Protein AF-A0A1E4I2U5-F1 (afdb_monomer_lite)

Structure (mmCIF, N/CA/C/O backbone):
data_AF-A0A1E4I2U5-F1
#
_entry.id   AF-A0A1E4I2U5-F1
#
loop_
_atom_site.group_PDB
_atom_site.id
_atom_site.type_symbol
_atom_site.label_atom_id
_atom_site.label_alt_id
_atom_site.label_comp_id
_atom_site.label_asym_id
_atom_site.label_entity_id
_atom_site.label_seq_id
_atom_site.pdbx_PDB_ins_code
_atom_site.Cartn_x
_atom_site.Cartn_y
_atom_site.Cartn_z
_atom_site.occupancy
_atom_site.B_iso_or_equiv
_atom_site.auth_seq_id
_atom_site.auth_comp_id
_atom_site.auth_asym_id
_atom_site.auth_atom_id
_atom_site.pdbx_PDB_model_num
ATOM 1 N N . MET A 1 1 ? 7.300 -42.567 21.728 1.00 38.25 1 MET A N 1
ATOM 2 C CA . MET A 1 1 ? 7.489 -41.896 20.423 1.00 38.25 1 MET A CA 1
ATOM 3 C C . MET A 1 1 ? 7.188 -40.419 20.619 1.00 38.25 1 MET A C 1
ATOM 5 O O . MET A 1 1 ? 6.123 -40.138 21.159 1.00 38.25 1 MET A O 1
ATOM 9 N N . PRO A 1 2 ? 8.114 -39.501 20.304 1.00 35.69 2 PRO A N 1
ATOM 10 C CA . PRO A 1 2 ? 7.881 -38.068 20.468 1.00 35.69 2 PRO A CA 1
ATOM 11 C C . PRO A 1 2 ? 6.917 -37.541 19.385 1.00 35.69 2 PRO A C 1
ATOM 13 O O . PRO A 1 2 ? 6.860 -38.125 18.298 1.00 35.69 2 PRO A O 1
ATOM 16 N N . PRO A 1 3 ? 6.151 -36.470 19.663 1.00 41.53 3 PRO A N 1
ATOM 17 C CA . PRO A 1 3 ? 5.259 -35.858 18.683 1.00 41.53 3 PRO A CA 1
ATOM 18 C C . PRO A 1 3 ? 6.070 -35.211 17.549 1.00 41.53 3 PRO A C 1
ATOM 20 O O . PRO A 1 3 ? 7.130 -34.630 17.780 1.00 41.53 3 PRO A O 1
ATOM 23 N N . GLY A 1 4 ? 5.583 -35.372 16.314 1.00 36.06 4 GLY A N 1
ATOM 24 C CA . GLY A 1 4 ? 6.232 -34.896 15.090 1.00 36.06 4 GLY A CA 1
ATOM 25 C C . GLY A 1 4 ? 6.383 -33.369 15.026 1.00 36.06 4 GLY A C 1
ATOM 26 O O . GLY A 1 4 ? 5.707 -32.644 15.756 1.00 36.06 4 GLY A O 1
ATOM 27 N N . PRO A 1 5 ? 7.273 -32.861 14.157 1.00 47.00 5 PRO A N 1
ATOM 28 C CA . PRO A 1 5 ? 7.612 -31.447 14.118 1.00 47.00 5 PRO A CA 1
ATOM 29 C C . PRO A 1 5 ? 6.401 -30.612 13.692 1.00 47.00 5 PRO A C 1
ATOM 31 O O . PRO A 1 5 ? 5.866 -30.768 12.593 1.00 47.00 5 PRO A O 1
ATOM 34 N N . HIS A 1 6 ? 5.993 -29.701 14.573 1.00 38.53 6 HIS A N 1
ATOM 35 C CA . HIS A 1 6 ? 5.069 -28.620 14.263 1.00 38.53 6 HIS A CA 1
ATOM 36 C C . HIS A 1 6 ? 5.644 -27.807 13.095 1.00 38.53 6 HIS A C 1
ATOM 38 O O . HIS A 1 6 ? 6.662 -27.129 13.236 1.00 38.53 6 HIS A O 1
ATOM 44 N N . ARG A 1 7 ? 5.008 -27.892 11.921 1.00 40.41 7 ARG A N 1
ATOM 45 C CA . ARG A 1 7 ? 5.278 -26.982 10.806 1.00 40.41 7 ARG A CA 1
ATOM 46 C C . ARG A 1 7 ? 4.688 -25.623 11.161 1.00 40.41 7 ARG A C 1
ATOM 48 O O . ARG A 1 7 ? 3.507 -25.370 10.944 1.00 40.41 7 ARG A O 1
ATOM 55 N N . PHE A 1 8 ? 5.517 -24.769 11.743 1.00 36.53 8 PHE A N 1
ATOM 56 C CA . PHE A 1 8 ? 5.258 -23.341 11.779 1.00 36.53 8 PHE A CA 1
ATOM 57 C C . PHE A 1 8 ? 5.350 -22.833 10.339 1.00 36.53 8 PHE A C 1
ATOM 59 O O . PHE A 1 8 ? 6.408 -22.915 9.718 1.00 36.53 8 PHE A O 1
ATOM 66 N N . TRP A 1 9 ? 4.236 -22.355 9.788 1.00 32.50 9 TRP A N 1
ATOM 67 C CA . TRP A 1 9 ? 4.247 -21.591 8.546 1.00 32.50 9 TRP A CA 1
ATOM 68 C C . TRP A 1 9 ? 4.913 -20.249 8.856 1.00 32.50 9 TRP A C 1
ATOM 70 O O . TRP A 1 9 ? 4.266 -19.307 9.306 1.00 32.50 9 TRP A O 1
ATOM 80 N N . HIS A 1 10 ? 6.237 -20.198 8.717 1.00 33.03 10 HIS A N 1
ATOM 81 C CA . HIS A 1 10 ? 6.987 -18.952 8.727 1.00 33.03 10 HIS A CA 1
ATOM 82 C C . HIS A 1 10 ? 6.673 -18.270 7.394 1.00 33.03 10 HIS A C 1
ATOM 84 O O . HIS A 1 10 ? 7.315 -18.537 6.381 1.00 33.03 10 HIS A O 1
ATOM 90 N N . TRP A 1 11 ? 5.626 -17.444 7.365 1.00 32.81 11 TRP A N 1
ATOM 91 C CA . TRP A 1 11 ? 5.407 -16.499 6.274 1.00 32.81 11 TRP A CA 1
ATOM 92 C C . TRP A 1 11 ? 6.460 -15.397 6.398 1.00 32.81 11 TRP A C 1
ATOM 94 O O . TRP A 1 11 ? 6.158 -14.263 6.758 1.00 32.81 11 TRP A O 1
ATOM 104 N N . GLN A 1 12 ? 7.723 -15.749 6.168 1.00 34.78 12 GLN A N 1
ATOM 105 C CA . GLN A 1 12 ? 8.731 -14.759 5.855 1.00 34.78 12 GLN A CA 1
ATOM 106 C C . GLN A 1 12 ? 8.403 -14.306 4.440 1.00 34.78 12 GLN A C 1
ATOM 108 O O . GLN A 1 12 ? 8.686 -15.002 3.467 1.00 34.78 12 GLN A O 1
ATOM 113 N N . LEU A 1 13 ? 7.675 -13.194 4.366 1.00 42.66 13 LEU A N 1
ATOM 114 C CA . LEU A 1 13 ? 7.486 -12.418 3.156 1.00 42.66 13 LEU A CA 1
ATOM 115 C C . LEU A 1 13 ? 8.869 -12.270 2.511 1.00 42.66 13 LEU A C 1
ATOM 117 O O . LEU A 1 13 ? 9.765 -11.655 3.086 1.00 42.66 13 LEU A O 1
ATOM 121 N N . VAL A 1 14 ? 9.063 -12.921 1.369 1.00 39.78 14 VAL A N 1
ATOM 122 C CA . VAL A 1 14 ? 10.281 -12.794 0.577 1.00 39.78 14 VAL A CA 1
ATOM 123 C C . VAL A 1 14 ? 10.279 -11.370 0.023 1.00 39.78 14 VAL A C 1
ATOM 125 O O . VAL A 1 14 ? 9.591 -11.072 -0.949 1.00 39.78 14 VAL A O 1
ATOM 128 N N . LEU A 1 15 ? 10.996 -10.468 0.693 1.00 45.22 15 LEU A N 1
ATOM 129 C CA . LEU A 1 15 ? 11.348 -9.145 0.183 1.00 45.22 15 LEU A CA 1
ATOM 130 C C . LEU A 1 15 ? 12.545 -9.285 -0.778 1.00 45.22 15 LEU A C 1
ATOM 132 O O . LEU A 1 15 ? 13.594 -8.707 -0.529 1.00 45.22 15 LEU A O 1
ATOM 136 N N . ASP A 1 16 ? 12.422 -10.073 -1.852 1.00 43.69 16 ASP A N 1
ATOM 137 C CA . ASP A 1 16 ? 13.448 -10.103 -2.920 1.00 43.69 16 ASP A CA 1
ATOM 138 C C . ASP A 1 16 ? 13.192 -9.045 -4.010 1.00 43.69 16 ASP A C 1
ATOM 140 O O . ASP A 1 16 ? 13.988 -8.876 -4.933 1.00 43.69 16 ASP A O 1
ATOM 144 N N . GLY A 1 17 ? 12.125 -8.260 -3.856 1.00 43.84 17 GLY A N 1
ATOM 145 C CA . GLY A 1 17 ? 11.781 -7.155 -4.740 1.00 43.84 17 GLY A CA 1
ATOM 146 C C . GLY A 1 17 ? 12.435 -5.844 -4.335 1.00 43.84 17 GLY A C 1
ATOM 147 O O . GLY A 1 17 ? 11.793 -5.013 -3.701 1.00 43.84 17 GLY A O 1
ATOM 148 N N . GLY A 1 18 ? 13.713 -5.662 -4.675 1.00 49.62 18 GLY A N 1
ATOM 149 C CA . GLY A 1 18 ? 14.337 -4.345 -4.879 1.00 49.62 18 GLY A CA 1
ATOM 150 C C . GLY A 1 18 ? 14.093 -3.262 -3.818 1.00 49.62 18 GLY A C 1
ATOM 151 O O . GLY A 1 18 ? 13.991 -2.089 -4.175 1.00 49.62 18 GLY A O 1
ATOM 152 N N . VAL A 1 19 ? 13.990 -3.613 -2.533 1.00 49.38 19 VAL A N 1
ATOM 153 C CA . VAL A 1 19 ? 13.900 -2.625 -1.450 1.00 49.38 19 VAL A CA 1
ATOM 154 C C . VAL A 1 19 ? 15.240 -1.878 -1.399 1.00 49.38 19 VAL A C 1
ATOM 156 O O . VAL A 1 19 ? 16.262 -2.522 -1.142 1.00 49.38 19 VAL A O 1
ATOM 159 N N . PRO A 1 20 ? 15.291 -0.552 -1.657 1.00 57.66 20 PRO A N 1
ATOM 160 C CA . PRO A 1 20 ? 16.562 0.166 -1.662 1.00 57.66 20 PRO A CA 1
ATOM 161 C C . PRO A 1 20 ? 17.268 0.008 -0.310 1.00 57.66 20 PRO A C 1
ATOM 163 O O . PRO A 1 20 ? 16.621 -0.014 0.739 1.00 57.66 20 PRO A O 1
ATOM 166 N N . GLN A 1 21 ? 18.595 -0.133 -0.309 1.00 58.44 21 GLN A N 1
ATOM 167 C CA . GLN A 1 21 ? 19.365 -0.498 0.891 1.00 58.44 21 GLN A CA 1
ATOM 168 C C . GLN A 1 21 ? 19.155 0.495 2.054 1.00 58.44 21 GLN A C 1
ATOM 170 O O . GLN A 1 21 ? 19.242 0.133 3.233 1.00 58.44 21 GLN A O 1
ATOM 175 N N . GLU A 1 22 ? 18.819 1.746 1.736 1.00 54.56 22 GLU A N 1
ATOM 176 C CA . GLU A 1 22 ? 18.484 2.786 2.705 1.00 54.56 22 GLU A CA 1
ATOM 177 C C . GLU A 1 22 ? 17.227 2.449 3.524 1.00 54.56 22 GLU A C 1
ATOM 179 O O . GLU A 1 22 ? 17.119 2.897 4.663 1.00 54.56 22 GLU A O 1
ATOM 184 N N . PHE A 1 23 ? 16.297 1.653 2.987 1.00 52.34 23 PHE A N 1
ATOM 185 C CA . PHE A 1 23 ? 15.085 1.203 3.679 1.00 52.34 23 PHE A CA 1
ATOM 186 C C . PHE A 1 23 ? 15.363 0.063 4.656 1.00 52.34 23 PHE A C 1
ATOM 188 O O . PHE A 1 23 ? 14.889 0.109 5.791 1.00 52.34 23 PHE A O 1
ATOM 195 N N . LEU A 1 24 ? 16.184 -0.915 4.260 1.00 56.59 24 LEU A N 1
ATOM 196 C CA . LEU A 1 24 ? 16.591 -2.018 5.141 1.00 56.59 24 LEU A CA 1
ATOM 197 C C . LEU A 1 24 ? 17.346 -1.485 6.363 1.00 56.59 24 LEU A C 1
ATOM 199 O O . LEU A 1 24 ? 17.041 -1.850 7.496 1.00 56.59 24 LEU A O 1
ATOM 203 N N . THR A 1 25 ? 18.246 -0.527 6.131 1.00 56.12 25 THR A N 1
ATOM 204 C CA . THR A 1 25 ? 19.038 0.137 7.179 1.00 56.12 25 THR A CA 1
ATOM 205 C C . THR A 1 25 ? 18.164 0.958 8.144 1.00 56.12 25 THR A C 1
ATOM 207 O O . THR A 1 25 ? 18.532 1.163 9.296 1.00 56.12 25 THR A O 1
ATOM 210 N N . ARG A 1 26 ? 16.987 1.425 7.699 1.00 54.38 26 ARG A N 1
ATOM 211 C CA . ARG A 1 26 ? 16.040 2.230 8.497 1.00 54.38 26 ARG A CA 1
ATOM 212 C C . ARG A 1 26 ? 14.963 1.417 9.208 1.00 54.38 26 ARG A C 1
ATOM 214 O O . ARG A 1 26 ? 14.269 1.980 10.050 1.00 54.38 26 ARG A O 1
ATOM 221 N N . SER A 1 27 ? 14.811 0.128 8.900 1.00 50.31 27 SER A N 1
ATOM 222 C CA . SER A 1 27 ? 13.813 -0.743 9.541 1.00 50.31 27 SER A CA 1
ATOM 223 C C . SER A 1 27 ? 13.989 -0.838 11.068 1.00 50.31 27 SER A C 1
ATOM 225 O O . SER A 1 27 ? 13.016 -1.082 11.777 1.00 50.31 27 SER A O 1
ATOM 227 N N . GLU A 1 28 ? 15.193 -0.542 11.572 1.00 50.28 28 GLU A N 1
ATOM 228 C CA . GLU A 1 28 ? 15.557 -0.530 12.994 1.00 50.28 28 GLU A CA 1
ATOM 229 C C . GLU A 1 28 ? 15.428 0.860 13.667 1.00 50.28 28 GLU A C 1
ATOM 231 O O . GLU A 1 28 ? 15.603 0.980 14.881 1.00 50.28 28 GLU A O 1
ATOM 236 N N . AL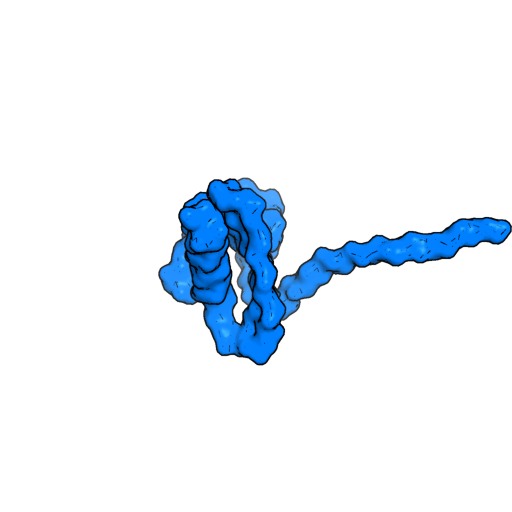A A 1 29 ? 15.105 1.922 12.912 1.00 46.50 29 ALA A N 1
ATOM 237 C CA . ALA A 1 29 ? 15.113 3.314 13.375 1.00 46.50 29 ALA A CA 1
ATOM 238 C C . ALA A 1 29 ? 13.694 3.925 13.514 1.00 46.50 29 ALA A C 1
ATOM 240 O O . ALA A 1 29 ? 12.762 3.555 12.792 1.00 46.50 29 ALA A O 1
ATOM 241 N N . PRO A 1 30 ? 13.482 4.882 14.442 1.00 45.25 30 PRO A N 1
ATOM 242 C CA . PRO A 1 30 ? 12.181 5.512 14.652 1.00 45.25 30 PRO A CA 1
ATOM 243 C C . PRO A 1 30 ? 11.792 6.398 13.457 1.00 45.25 30 PRO A C 1
ATOM 245 O O . PRO A 1 30 ? 12.348 7.471 13.288 1.00 45.25 30 PRO A O 1
ATOM 248 N N . SER A 1 31 ? 10.827 5.931 12.653 1.00 54.41 31 SER A N 1
ATOM 249 C CA . SER A 1 31 ? 9.994 6.692 11.694 1.00 54.41 31 SER A CA 1
ATOM 250 C C . SER A 1 31 ? 10.590 8.017 11.179 1.00 54.41 31 SER A C 1
ATOM 252 O O . SER A 1 31 ? 10.123 9.096 11.543 1.00 54.41 31 SER A O 1
ATOM 254 N N . GLU A 1 32 ? 11.606 7.927 10.326 1.00 51.19 32 GLU A N 1
ATOM 255 C CA . GLU A 1 32 ? 12.131 9.041 9.518 1.00 51.19 32 GLU A CA 1
ATOM 256 C C . GLU A 1 32 ? 11.268 9.230 8.237 1.00 51.19 32 GLU A C 1
ATOM 258 O O . GLU A 1 32 ? 10.524 8.315 7.870 1.00 51.19 32 GLU A O 1
ATOM 263 N N . PRO A 1 33 ? 11.273 10.418 7.593 1.00 55.91 33 PRO A N 1
ATOM 264 C CA . PRO A 1 33 ? 10.113 10.993 6.903 1.00 55.91 33 PRO A CA 1
ATOM 265 C C . PRO A 1 33 ? 9.722 10.295 5.596 1.00 55.91 33 PRO A C 1
ATOM 267 O O . PRO A 1 33 ? 10.504 9.571 4.983 1.00 55.91 33 PRO A O 1
ATOM 270 N N . ALA A 1 34 ? 8.483 10.568 5.172 1.00 61.78 34 ALA A N 1
ATOM 271 C CA . ALA A 1 34 ? 7.911 10.105 3.916 1.00 61.78 34 ALA A CA 1
ATOM 272 C C . ALA A 1 34 ? 8.867 10.327 2.728 1.00 61.78 34 ALA A C 1
ATOM 274 O O . ALA A 1 34 ? 9.413 11.416 2.550 1.00 61.78 34 ALA A O 1
ATOM 275 N N . LEU A 1 35 ? 9.043 9.294 1.910 1.00 67.69 35 LEU A N 1
ATOM 276 C CA . LEU A 1 35 ? 9.787 9.320 0.656 1.00 67.69 35 LEU A CA 1
ATOM 277 C C . LEU A 1 35 ? 8.798 9.271 -0.508 1.00 67.69 35 LEU A C 1
ATOM 279 O O . LEU A 1 35 ? 7.719 8.692 -0.392 1.00 67.69 35 LEU A O 1
ATOM 283 N N . THR A 1 36 ? 9.167 9.866 -1.639 1.00 74.94 36 THR A N 1
ATOM 284 C CA . THR A 1 36 ? 8.367 9.783 -2.865 1.00 74.94 36 THR A CA 1
ATOM 285 C C . THR A 1 36 ? 8.725 8.502 -3.617 1.00 74.94 36 THR A C 1
ATOM 287 O O . THR A 1 36 ? 9.814 8.408 -4.177 1.00 74.94 36 THR A O 1
ATOM 290 N N . TYR A 1 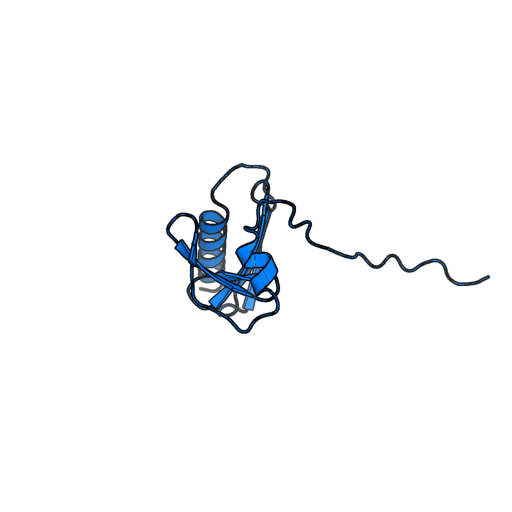37 ? 7.811 7.533 -3.645 1.00 74.19 37 TYR A N 1
ATOM 291 C CA . TYR A 1 37 ? 7.915 6.281 -4.399 1.00 74.19 37 TYR A CA 1
ATOM 292 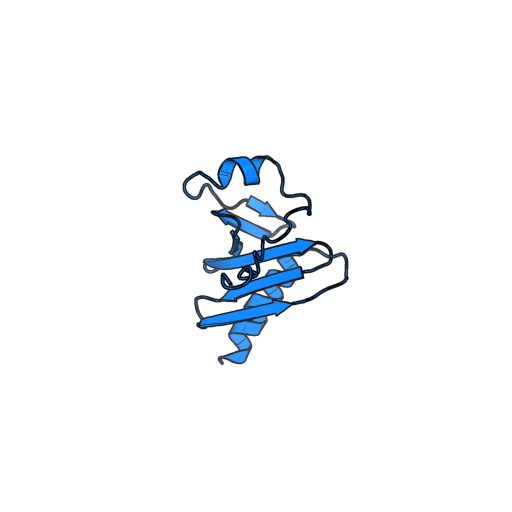C C . TYR A 1 37 ? 6.860 6.268 -5.512 1.00 74.19 37 TYR A C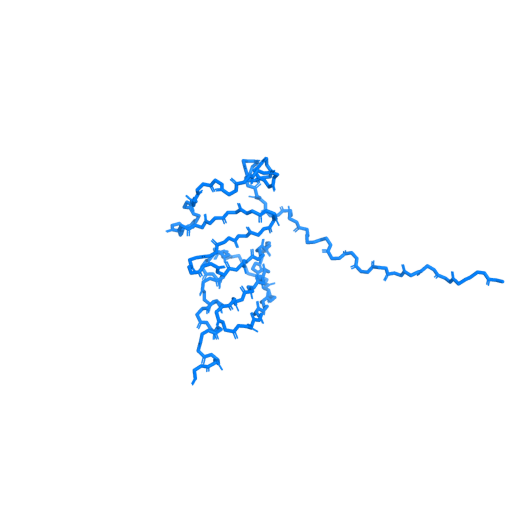 1
ATOM 294 O O . TYR A 1 37 ? 5.682 6.483 -5.237 1.00 74.19 37 TYR A O 1
ATOM 302 N N . ASP A 1 38 ? 7.287 6.125 -6.771 1.00 79.25 38 ASP A N 1
ATOM 303 C CA . ASP A 1 38 ? 6.457 6.310 -7.978 1.00 79.25 38 ASP A CA 1
ATOM 304 C C . ASP A 1 38 ? 5.540 7.551 -7.925 1.00 79.25 38 ASP A C 1
ATOM 306 O O . ASP A 1 38 ? 4.372 7.522 -8.312 1.00 79.25 38 ASP A O 1
ATOM 310 N N . GLY A 1 39 ? 6.062 8.669 -7.406 1.00 83.25 39 GLY A N 1
ATOM 311 C CA . GLY A 1 39 ? 5.314 9.926 -7.274 1.00 83.25 39 GLY A CA 1
ATOM 312 C C . GLY A 1 39 ? 4.383 10.012 -6.055 1.00 83.25 39 GLY A C 1
ATOM 313 O O . GLY A 1 39 ? 3.728 11.036 -5.873 1.00 83.25 39 GLY A O 1
ATOM 314 N N . VAL A 1 40 ? 4.341 8.988 -5.198 1.00 83.69 40 VAL A N 1
ATOM 315 C CA . VAL A 1 40 ? 3.509 8.931 -3.987 1.00 83.69 40 VAL A CA 1
ATOM 316 C C . VAL A 1 40 ? 4.370 9.088 -2.737 1.00 83.69 40 VAL A C 1
ATOM 318 O O . VAL A 1 40 ? 5.341 8.360 -2.552 1.00 83.69 40 VAL A O 1
ATOM 321 N N . ALA A 1 41 ? 3.994 10.004 -1.845 1.00 85.81 41 ALA A N 1
ATOM 322 C CA . ALA A 1 41 ? 4.627 10.124 -0.534 1.00 85.81 41 ALA A CA 1
ATOM 323 C C . ALA A 1 41 ? 4.199 8.962 0.382 1.00 85.81 41 ALA A C 1
ATOM 325 O O . ALA A 1 41 ? 3.023 8.848 0.733 1.00 85.81 41 ALA A O 1
ATOM 326 N N . VAL A 1 42 ? 5.154 8.123 0.780 1.00 85.75 42 VAL A N 1
ATOM 327 C CA . VAL A 1 42 ? 4.952 6.960 1.658 1.00 85.75 42 VAL A CA 1
ATOM 328 C C . VAL A 1 42 ? 6.025 6.901 2.740 1.00 85.75 42 VAL A C 1
ATOM 330 O O . VAL A 1 42 ? 7.173 7.275 2.514 1.00 85.75 42 VAL A O 1
ATOM 333 N N . GLY A 1 43 ? 5.663 6.432 3.932 1.00 84.88 43 GLY A N 1
ATOM 334 C CA . GLY A 1 43 ? 6.631 6.101 4.984 1.00 84.88 43 GLY A CA 1
ATOM 335 C C . GLY A 1 43 ? 7.067 4.636 4.913 1.00 84.88 43 GLY A C 1
ATOM 336 O O . GLY A 1 43 ? 6.434 3.834 4.229 1.00 84.88 43 GLY A O 1
ATOM 337 N N . TYR A 1 44 ? 8.102 4.266 5.667 1.00 80.50 44 TYR A N 1
ATOM 338 C CA . TYR A 1 44 ? 8.484 2.864 5.860 1.00 80.50 44 TYR A CA 1
ATOM 339 C C . TYR A 1 44 ? 8.968 2.614 7.286 1.00 80.50 44 TYR A C 1
ATOM 341 O O . TYR A 1 44 ? 9.739 3.408 7.827 1.00 80.50 44 TYR A O 1
ATOM 349 N N . ARG A 1 45 ? 8.492 1.538 7.919 1.00 76.00 45 ARG A N 1
ATOM 350 C CA . ARG A 1 45 ? 8.891 1.142 9.278 1.00 76.00 45 ARG A CA 1
ATOM 351 C C . ARG A 1 45 ? 8.577 -0.328 9.533 1.00 76.00 45 ARG A C 1
ATOM 353 O O . ARG A 1 45 ? 7.461 -0.746 9.243 1.00 76.00 45 ARG A O 1
ATOM 360 N N . ASN A 1 46 ? 9.493 -1.054 10.180 1.00 75.81 46 ASN A N 1
ATOM 361 C CA . ASN A 1 46 ? 9.301 -2.453 10.592 1.00 75.81 46 ASN A CA 1
ATOM 362 C C . ASN A 1 46 ? 8.752 -3.336 9.454 1.00 75.81 46 ASN A C 1
ATOM 364 O O . ASN A 1 46 ? 7.786 -4.067 9.656 1.00 75.81 46 ASN A O 1
ATOM 368 N N . ASP A 1 47 ? 9.306 -3.187 8.252 1.00 78.94 47 ASP A N 1
ATOM 369 C CA . ASP A 1 47 ? 8.889 -3.912 7.044 1.00 78.94 47 ASP A CA 1
ATOM 370 C C . ASP A 1 47 ? 7.485 -3.600 6.509 1.00 78.94 47 ASP A C 1
ATOM 372 O O . ASP A 1 47 ? 6.938 -4.326 5.680 1.00 78.94 47 ASP A O 1
ATOM 376 N N . TRP A 1 48 ? 6.920 -2.467 6.927 1.00 84.62 48 TRP A N 1
ATOM 377 C CA . TRP A 1 48 ? 5.668 -1.937 6.402 1.00 84.62 48 TRP A CA 1
ATOM 378 C C . TRP A 1 48 ? 5.871 -0.616 5.692 1.00 84.62 48 TRP A C 1
ATOM 380 O O . TRP A 1 48 ? 6.466 0.318 6.236 1.00 84.62 48 TRP A O 1
ATOM 390 N N . TRP A 1 49 ? 5.236 -0.494 4.535 1.00 87.56 49 TRP A N 1
ATOM 391 C CA . TRP A 1 49 ? 4.959 0.796 3.931 1.00 87.56 49 TRP A CA 1
ATOM 392 C C . TRP A 1 49 ? 3.805 1.469 4.666 1.00 87.56 49 TRP A C 1
ATOM 394 O O . TRP A 1 49 ? 2.794 0.837 4.970 1.00 87.56 49 TRP A O 1
ATOM 404 N N . GLN A 1 50 ? 3.943 2.760 4.941 1.00 89.19 50 GLN A N 1
ATOM 405 C CA . GLN A 1 50 ? 2.879 3.591 5.492 1.00 89.19 50 GLN A CA 1
ATOM 406 C C . GLN A 1 50 ? 2.272 4.410 4.358 1.00 89.19 50 GLN A C 1
ATOM 408 O O . GLN A 1 50 ? 2.919 5.309 3.816 1.00 89.19 50 GLN A O 1
ATOM 413 N N . LEU A 1 51 ? 1.034 4.079 4.002 1.00 89.69 51 LEU A N 1
ATOM 414 C CA . LEU A 1 51 ? 0.246 4.790 3.005 1.00 89.69 51 LEU A CA 1
ATOM 415 C C . LEU A 1 51 ? -0.291 6.116 3.580 1.00 89.69 51 LEU A C 1
ATOM 417 O O . LEU A 1 51 ? -0.401 6.272 4.805 1.00 89.69 51 LEU A O 1
ATOM 421 N N . PRO A 1 52 ? -0.682 7.077 2.721 1.00 87.56 52 PRO A N 1
ATOM 422 C CA . PRO A 1 52 ? -1.436 8.253 3.145 1.00 87.56 52 PRO A CA 1
ATOM 423 C C . PRO A 1 52 ? -2.647 7.869 4.004 1.00 87.56 52 PRO A C 1
ATOM 425 O O . PRO A 1 52 ? -3.308 6.872 3.740 1.00 87.56 52 PRO A O 1
ATOM 428 N N . GLY A 1 53 ? -2.934 8.632 5.060 1.00 85.88 53 GLY A N 1
ATOM 429 C CA . GLY A 1 53 ? -3.993 8.284 6.023 1.00 85.88 53 GLY A CA 1
ATOM 430 C C . GLY A 1 53 ? -3.581 7.241 7.070 1.00 85.88 53 GLY A C 1
ATOM 431 O O . GLY A 1 53 ? -4.326 6.995 8.014 1.00 85.88 53 GLY A O 1
ATOM 432 N N . GLY A 1 54 ? -2.366 6.694 6.967 1.00 86.81 54 GLY A N 1
ATOM 433 C CA . GLY A 1 54 ? -1.779 5.811 7.966 1.00 86.81 54 GLY A CA 1
ATOM 434 C C . GLY A 1 54 ? -2.075 4.330 7.749 1.00 86.81 54 GLY A C 1
ATOM 435 O O . GLY A 1 54 ? -1.738 3.531 8.614 1.00 86.81 54 GLY A O 1
ATOM 436 N N . ASP A 1 55 ? -2.665 3.903 6.646 1.00 91.06 55 ASP A N 1
ATOM 437 C CA . ASP A 1 55 ? -2.799 2.464 6.402 1.00 91.06 55 ASP A CA 1
ATOM 438 C C . ASP A 1 55 ? -1.437 1.812 6.150 1.00 91.06 55 ASP A C 1
ATOM 440 O O . ASP A 1 55 ? -0.468 2.478 5.776 1.00 91.06 55 ASP A O 1
ATOM 444 N N . LEU A 1 56 ? -1.341 0.512 6.421 1.00 91.88 56 LEU A N 1
ATOM 445 C CA . LEU A 1 56 ? -0.090 -0.231 6.280 1.00 91.88 56 LEU A CA 1
ATOM 446 C C . LEU A 1 56 ? -0.160 -1.116 5.044 1.00 91.88 56 LEU A C 1
ATOM 448 O O . LEU A 1 56 ? -1.168 -1.785 4.831 1.00 91.88 56 LEU A O 1
ATOM 452 N N . ALA A 1 57 ? 0.910 -1.155 4.258 1.00 92.19 57 ALA A N 1
ATOM 453 C CA . ALA A 1 57 ? 1.009 -2.018 3.094 1.00 92.19 57 ALA A CA 1
ATOM 454 C C . ALA A 1 57 ? 2.270 -2.884 3.135 1.00 92.19 57 ALA A C 1
ATOM 456 O O . ALA A 1 57 ? 3.369 -2.403 3.415 1.00 92.19 57 ALA A O 1
ATOM 457 N N . ALA A 1 58 ? 2.094 -4.160 2.811 1.00 90.69 58 ALA A N 1
ATOM 458 C CA . ALA A 1 58 ? 3.161 -5.053 2.391 1.00 90.69 58 ALA A CA 1
ATOM 459 C C . ALA A 1 58 ? 3.063 -5.193 0.868 1.00 90.69 58 ALA A C 1
ATOM 461 O O . ALA A 1 58 ? 1.984 -5.475 0.342 1.00 90.69 58 ALA A O 1
ATOM 462 N N . MET A 1 59 ? 4.169 -4.952 0.169 1.00 88.62 59 MET A N 1
ATOM 463 C CA . MET A 1 59 ? 4.243 -4.968 -1.291 1.00 88.62 59 MET A CA 1
ATOM 464 C C . MET A 1 59 ? 5.401 -5.870 -1.710 1.00 88.62 59 MET A C 1
ATOM 466 O O . MET A 1 59 ? 6.524 -5.655 -1.263 1.00 88.62 59 MET A O 1
ATOM 470 N N . GLY A 1 60 ? 5.115 -6.871 -2.535 1.00 84.75 60 GLY A N 1
ATOM 471 C CA . GLY A 1 60 ? 6.091 -7.768 -3.147 1.00 84.75 60 GLY A CA 1
ATOM 472 C C . GLY A 1 60 ? 6.008 -7.722 -4.671 1.00 84.75 60 GLY A C 1
ATOM 473 O O . GLY A 1 60 ? 5.105 -7.100 -5.237 1.00 84.75 60 GLY A O 1
ATOM 474 N N . ASP A 1 61 ? 6.956 -8.375 -5.336 1.00 82.00 61 ASP A N 1
ATOM 475 C CA . ASP A 1 61 ? 7.047 -8.390 -6.800 1.00 82.00 61 ASP A CA 1
ATOM 476 C C . ASP A 1 61 ? 5.799 -8.952 -7.482 1.00 82.00 61 ASP A C 1
ATOM 478 O O . ASP A 1 61 ? 4.975 -9.621 -6.859 1.00 82.00 61 ASP A O 1
ATOM 482 N N . HIS A 1 62 ? 5.647 -8.657 -8.775 1.00 85.75 62 HIS A N 1
ATOM 483 C CA . HIS A 1 62 ? 4.526 -9.119 -9.603 1.00 85.75 62 HIS A CA 1
ATOM 484 C C . HIS A 1 62 ? 3.148 -8.781 -9.010 1.00 85.75 62 HIS A C 1
ATOM 486 O O . HIS A 1 62 ? 2.162 -9.505 -9.169 1.00 85.75 62 HIS A O 1
ATOM 492 N N . GLY A 1 63 ? 3.076 -7.670 -8.271 1.00 87.69 63 GLY A N 1
ATOM 493 C CA . GLY A 1 63 ? 1.827 -7.156 -7.744 1.00 87.69 63 GLY A CA 1
ATOM 494 C C . GLY A 1 63 ? 1.240 -7.945 -6.568 1.00 87.69 63 GLY A C 1
ATOM 495 O O . GLY A 1 63 ? 0.019 -7.888 -6.365 1.00 87.69 63 GLY A O 1
ATOM 496 N N . GLN A 1 64 ? 2.064 -8.648 -5.781 1.00 91.06 64 GLN A N 1
ATOM 497 C CA . GLN A 1 64 ? 1.632 -9.203 -4.491 1.00 91.06 64 GLN A CA 1
ATOM 498 C C . GLN A 1 64 ? 1.456 -8.079 -3.466 1.00 91.06 64 GLN A C 1
ATOM 500 O O . GLN A 1 64 ? 2.421 -7.400 -3.114 1.00 91.06 64 GLN A O 1
ATOM 505 N N . ILE A 1 65 ? 0.233 -7.848 -2.981 1.00 92.50 65 ILE A N 1
ATOM 506 C CA . ILE A 1 65 ? -0.042 -6.714 -2.087 1.00 92.50 65 ILE A CA 1
ATOM 507 C C . ILE A 1 65 ? -1.011 -7.108 -0.980 1.00 92.50 65 ILE A C 1
ATOM 509 O O . ILE A 1 65 ? -2.070 -7.678 -1.229 1.00 92.50 65 ILE A O 1
ATOM 513 N N . MET A 1 66 ? -0.688 -6.715 0.249 1.00 94.25 66 MET A N 1
ATOM 514 C CA . MET A 1 66 ? -1.608 -6.734 1.382 1.00 94.25 66 MET A CA 1
ATOM 515 C C . MET A 1 66 ? -1.694 -5.334 1.981 1.00 94.25 66 MET A C 1
ATOM 517 O O . MET A 1 66 ? -0.669 -4.750 2.322 1.00 94.25 66 MET A O 1
ATOM 521 N N . VAL A 1 67 ? -2.911 -4.818 2.151 1.00 93.19 67 VAL A N 1
ATOM 522 C CA . VAL A 1 67 ? -3.173 -3.533 2.808 1.00 93.19 67 VAL A CA 1
ATOM 523 C C . VAL A 1 67 ? -4.006 -3.756 4.065 1.00 93.19 67 VAL A C 1
ATOM 525 O O . VAL A 1 67 ? -5.096 -4.323 4.005 1.00 93.19 67 VAL A O 1
ATOM 528 N N . VAL A 1 68 ? -3.501 -3.282 5.201 1.00 92.62 68 VAL A N 1
ATOM 529 C CA . VAL A 1 68 ? -4.210 -3.224 6.482 1.00 92.62 68 VAL A CA 1
ATOM 530 C C . VAL A 1 68 ? -4.802 -1.826 6.632 1.00 92.62 68 VAL A C 1
ATOM 532 O O . VAL A 1 68 ? -4.080 -0.864 6.909 1.00 92.62 68 VAL A O 1
ATOM 535 N N . CYS A 1 69 ? -6.117 -1.723 6.444 1.00 88.12 69 CYS A N 1
ATOM 536 C CA . CYS A 1 69 ? -6.861 -0.470 6.499 1.00 88.12 69 CYS A CA 1
ATOM 537 C C . CYS A 1 69 ? -7.371 -0.231 7.923 1.00 88.12 69 CYS A C 1
ATOM 539 O O . CYS A 1 69 ? -8.353 -0.832 8.368 1.00 88.12 69 CYS A O 1
ATOM 541 N N . ARG A 1 70 ? -6.683 0.635 8.669 1.00 85.00 70 ARG A N 1
ATOM 542 C CA . ARG A 1 70 ? -6.926 0.846 10.104 1.00 85.00 70 ARG A CA 1
ATOM 543 C C . ARG A 1 70 ? -8.207 1.631 10.364 1.00 85.00 70 ARG A C 1
ATOM 545 O O . ARG A 1 70 ? -8.860 1.391 11.374 1.00 85.00 70 ARG A O 1
ATOM 552 N N . SER A 1 71 ? -8.566 2.537 9.457 1.00 80.19 71 SER A N 1
ATOM 553 C CA . SER A 1 71 ? -9.786 3.350 9.545 1.00 80.19 71 SER A CA 1
ATOM 554 C C . SER A 1 71 ? -11.066 2.524 9.401 1.00 80.19 71 SER A C 1
ATOM 556 O O . SER A 1 71 ? -12.060 2.828 10.054 1.00 80.19 71 SER A O 1
ATOM 558 N N . THR A 1 72 ? -11.037 1.474 8.578 1.00 81.94 72 THR A N 1
ATOM 559 C CA . THR A 1 72 ? -12.198 0.617 8.287 1.00 81.94 72 THR A CA 1
ATOM 560 C C . THR A 1 72 ? -12.163 -0.720 9.023 1.00 81.94 72 THR A C 1
ATOM 562 O O . THR A 1 72 ? -13.149 -1.451 9.013 1.00 81.94 72 THR A O 1
ATOM 565 N N . GLY A 1 73 ? -11.041 -1.065 9.664 1.00 81.06 73 GLY A N 1
ATOM 566 C CA . GLY A 1 73 ? -10.861 -2.358 10.327 1.00 81.06 73 GLY A CA 1
ATOM 567 C C . GLY A 1 73 ? -10.803 -3.533 9.347 1.00 81.06 73 GLY A C 1
ATOM 568 O O . GLY A 1 73 ? -11.156 -4.653 9.711 1.00 81.06 73 GLY A O 1
ATOM 569 N N . THR A 1 74 ? -10.380 -3.289 8.105 1.00 84.75 74 THR A N 1
ATOM 570 C CA . THR A 1 74 ? -10.351 -4.297 7.037 1.00 84.75 74 THR A CA 1
ATOM 571 C C . THR A 1 74 ? -8.926 -4.626 6.603 1.00 84.75 74 THR A C 1
ATOM 573 O O . THR A 1 74 ? -7.995 -3.835 6.763 1.00 84.75 74 THR A O 1
ATOM 576 N N . VAL A 1 75 ? -8.756 -5.815 6.029 1.00 89.19 75 VAL A N 1
ATOM 577 C CA . VAL A 1 75 ? -7.524 -6.222 5.350 1.00 89.19 75 VAL A CA 1
ATOM 578 C C . VAL A 1 75 ? -7.888 -6.607 3.927 1.00 89.19 75 VAL A C 1
ATOM 580 O O . VAL A 1 75 ? -8.771 -7.437 3.715 1.00 89.19 75 VAL A O 1
ATOM 583 N N . VAL A 1 76 ? -7.206 -6.008 2.955 1.00 90.38 76 VAL A N 1
ATOM 584 C CA . VAL A 1 76 ? -7.397 -6.300 1.534 1.00 90.38 76 VAL A CA 1
ATOM 585 C C . VAL A 1 76 ? -6.135 -6.960 1.005 1.00 90.38 76 VAL A C 1
ATOM 587 O O . VAL A 1 76 ? -5.040 -6.416 1.142 1.00 90.38 76 VAL A O 1
ATOM 590 N N . VAL A 1 77 ? -6.290 -8.133 0.398 1.00 92.44 77 VAL A N 1
ATOM 591 C CA . VAL A 1 77 ? -5.189 -8.907 -0.182 1.00 92.44 77 VAL A CA 1
ATOM 592 C C . VAL A 1 77 ? -5.400 -9.021 -1.685 1.00 92.44 77 VAL A C 1
ATOM 594 O O . VAL A 1 77 ? -6.488 -9.369 -2.144 1.00 92.44 77 VAL A O 1
ATOM 597 N N . ARG A 1 78 ? -4.343 -8.745 -2.445 1.00 90.88 78 ARG A N 1
ATOM 598 C CA . ARG A 1 78 ? -4.250 -8.960 -3.885 1.00 90.88 78 ARG A CA 1
ATOM 599 C C . ARG A 1 78 ? -3.129 -9.950 -4.159 1.00 90.88 78 ARG A C 1
ATOM 601 O O . ARG A 1 78 ? -1.990 -9.712 -3.767 1.00 90.88 78 ARG A O 1
ATOM 608 N N . MET A 1 79 ? -3.472 -10.998 -4.900 1.00 92.12 79 MET A N 1
ATOM 609 C CA . MET A 1 79 ? -2.504 -11.904 -5.504 1.00 92.12 79 MET A CA 1
ATOM 610 C C . MET A 1 79 ? -2.393 -11.555 -6.990 1.00 92.12 79 MET A C 1
ATOM 612 O O . MET A 1 79 ? -3.390 -11.649 -7.708 1.00 92.12 79 MET A O 1
ATOM 616 N N . GLY A 1 80 ? -1.227 -11.068 -7.411 1.00 88.50 80 GLY A N 1
ATOM 617 C CA . GLY A 1 80 ? -0.956 -10.616 -8.781 1.00 88.50 80 GLY A CA 1
ATOM 618 C C . GLY A 1 80 ? -0.019 -11.546 -9.551 1.00 88.50 80 GLY A C 1
ATOM 619 O O . GLY A 1 80 ? 0.531 -12.482 -8.976 1.00 88.50 80 GLY A O 1
ATOM 620 N N . ASP A 1 81 ? 0.141 -11.268 -10.843 1.00 88.69 81 ASP A N 1
ATOM 621 C CA . ASP A 1 81 ? 1.207 -11.817 -11.704 1.00 88.69 81 ASP A CA 1
ATOM 622 C C . ASP A 1 81 ? 1.583 -10.788 -12.792 1.00 88.69 81 ASP A C 1
ATOM 624 O O . ASP A 1 81 ? 1.852 -11.100 -13.948 1.00 88.69 81 ASP A O 1
ATOM 628 N N . ASP A 1 82 ? 1.454 -9.508 -12.447 1.00 82.94 82 ASP A N 1
ATOM 629 C CA . ASP A 1 82 ? 1.580 -8.378 -13.356 1.00 82.94 82 ASP A CA 1
ATOM 630 C C . ASP A 1 82 ? 2.630 -7.398 -12.850 1.00 82.94 82 ASP A C 1
ATOM 632 O O . ASP A 1 82 ? 2.684 -7.068 -11.663 1.00 82.94 82 ASP A O 1
ATOM 636 N N . ASP A 1 83 ? 3.427 -6.894 -13.786 1.00 69.56 83 ASP A N 1
ATOM 637 C CA . ASP A 1 83 ? 4.425 -5.875 -13.507 1.00 69.56 83 ASP A CA 1
ATOM 638 C C . ASP A 1 83 ? 3.762 -4.494 -13.578 1.00 69.56 83 ASP A C 1
ATOM 640 O O . ASP A 1 83 ? 3.293 -4.041 -14.627 1.00 69.56 83 ASP A O 1
ATOM 644 N N . GLY A 1 84 ? 3.693 -3.815 -12.436 1.00 72.81 84 GLY A N 1
ATOM 645 C CA . GLY A 1 84 ? 3.113 -2.485 -12.317 1.00 72.81 84 GLY A CA 1
ATOM 646 C C . GLY A 1 84 ? 3.560 -1.780 -11.037 1.00 72.81 84 GLY A C 1
ATOM 647 O O . GLY A 1 84 ? 4.128 -2.414 -10.149 1.00 72.81 84 GLY A O 1
ATOM 648 N N . PRO A 1 85 ? 3.313 -0.463 -10.915 1.00 85.12 85 PRO A N 1
ATOM 649 C CA . PRO A 1 85 ? 3.703 0.293 -9.732 1.00 85.12 85 PRO A CA 1
ATOM 650 C C . PRO A 1 85 ? 2.887 -0.176 -8.522 1.00 85.12 85 PRO A C 1
ATOM 652 O O . PRO A 1 85 ? 1.708 0.168 -8.366 1.00 85.12 85 PRO A O 1
ATOM 655 N N . ASN A 1 86 ? 3.519 -0.969 -7.655 1.00 89.00 86 ASN A N 1
ATOM 656 C CA . ASN A 1 86 ? 2.885 -1.594 -6.494 1.00 89.00 86 ASN A CA 1
ATOM 657 C C . ASN A 1 86 ? 2.203 -0.575 -5.573 1.00 89.00 86 ASN A C 1
ATOM 659 O O . ASN A 1 86 ? 1.121 -0.837 -5.049 1.00 89.00 86 ASN A O 1
ATOM 663 N N . VAL A 1 87 ? 2.771 0.624 -5.434 1.00 89.25 87 VAL A N 1
ATOM 664 C CA . VAL A 1 87 ? 2.178 1.687 -4.610 1.00 89.25 87 VAL A CA 1
ATOM 665 C C . VAL A 1 87 ? 0.856 2.202 -5.170 1.00 89.25 87 VAL A C 1
ATOM 667 O O . VAL A 1 87 ? -0.078 2.450 -4.411 1.00 89.25 87 VAL A O 1
ATOM 670 N N . ALA A 1 88 ? 0.713 2.291 -6.495 1.00 91.25 88 ALA A N 1
ATOM 671 C CA . ALA A 1 88 ? -0.550 2.685 -7.110 1.00 91.25 88 ALA A CA 1
ATOM 672 C C . ALA A 1 88 ? -1.631 1.617 -6.891 1.00 91.25 88 ALA A C 1
ATOM 674 O O . ALA A 1 88 ? -2.796 1.943 -6.654 1.00 91.25 88 ALA A O 1
ATOM 675 N N . LEU A 1 89 ? -1.251 0.339 -6.943 1.00 92.62 89 LEU A N 1
ATOM 676 C CA . LEU A 1 89 ? -2.148 -0.764 -6.617 1.00 92.62 89 LEU A CA 1
ATOM 677 C C . LEU A 1 89 ? -2.538 -0.744 -5.130 1.00 92.62 89 LEU A C 1
ATOM 679 O O . LEU A 1 89 ? -3.724 -0.841 -4.829 1.00 92.62 89 LEU A O 1
ATOM 683 N N . ALA A 1 90 ? -1.595 -0.525 -4.211 1.00 93.12 90 ALA A N 1
ATOM 684 C CA . ALA A 1 90 ? -1.876 -0.413 -2.779 1.00 93.12 90 ALA A CA 1
ATOM 685 C C . ALA A 1 90 ? -2.870 0.725 -2.466 1.00 93.12 90 ALA A C 1
ATOM 687 O O . ALA A 1 90 ? -3.837 0.510 -1.735 1.00 93.12 90 ALA A O 1
ATOM 688 N N . LEU A 1 91 ? -2.717 1.898 -3.094 1.00 93.50 91 LEU A N 1
ATOM 689 C CA . LEU A 1 91 ? -3.678 3.005 -2.970 1.00 93.50 91 LEU A CA 1
ATOM 690 C C . LEU A 1 91 ? -5.074 2.647 -3.502 1.00 93.50 91 LEU A C 1
ATOM 692 O O . LEU A 1 91 ? -6.085 3.053 -2.929 1.00 93.50 91 LEU A O 1
ATOM 696 N N . ARG A 1 92 ? -5.167 1.869 -4.587 1.00 93.94 92 ARG A N 1
ATOM 697 C CA . ARG A 1 92 ? -6.463 1.391 -5.098 1.00 93.94 92 ARG A CA 1
ATOM 698 C C . ARG A 1 92 ? -7.131 0.424 -4.124 1.00 93.94 92 ARG A C 1
ATOM 700 O O . ARG A 1 92 ? -8.342 0.508 -3.936 1.00 93.94 92 ARG A O 1
ATOM 707 N N . LEU A 1 93 ? -6.363 -0.466 -3.496 1.00 93.25 93 LEU A N 1
ATOM 708 C CA . LEU A 1 93 ? -6.883 -1.389 -2.482 1.00 93.25 93 LEU A CA 1
ATOM 709 C C . LEU A 1 93 ? -7.343 -0.642 -1.221 1.00 93.25 93 LEU A C 1
ATOM 711 O O . LEU A 1 93 ? -8.407 -0.954 -0.692 1.00 93.25 93 LEU A O 1
ATOM 715 N N . GLN A 1 94 ? -6.613 0.394 -0.801 1.00 93.56 94 GLN A N 1
ATOM 716 C CA . GLN A 1 94 ? -7.043 1.304 0.263 1.00 93.56 94 GLN A CA 1
ATOM 717 C C . GLN A 1 94 ? -8.388 1.978 -0.069 1.00 93.56 94 GLN A C 1
ATOM 719 O O . GLN A 1 94 ? -9.307 1.993 0.747 1.00 93.56 94 GLN A O 1
ATOM 724 N N . GLN A 1 95 ? -8.544 2.503 -1.287 1.00 93.06 95 GLN A N 1
ATOM 725 C CA . GLN A 1 95 ? -9.808 3.110 -1.725 1.00 93.06 95 GLN 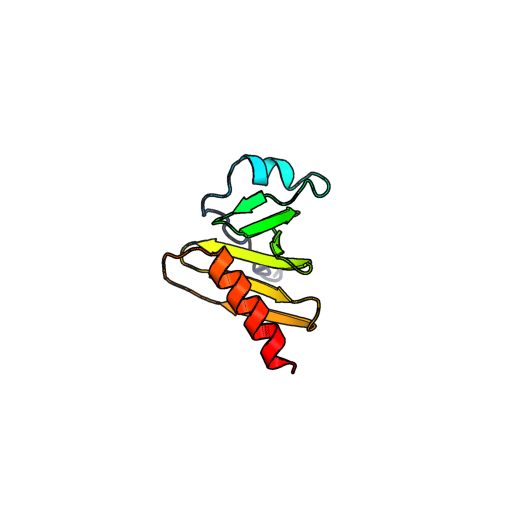A CA 1
ATOM 726 C C . GLN A 1 95 ? -10.955 2.096 -1.794 1.00 93.06 95 GLN A C 1
ATOM 728 O O . GLN A 1 95 ? -12.097 2.436 -1.490 1.00 93.06 95 GLN A O 1
ATOM 733 N N . LEU A 1 96 ? -10.667 0.857 -2.201 1.00 92.00 96 LEU A N 1
ATOM 734 C CA . LEU A 1 96 ? -11.649 -0.223 -2.205 1.00 92.00 96 LEU A CA 1
ATOM 735 C C . LEU A 1 96 ? -12.142 -0.520 -0.786 1.00 92.00 96 LEU A C 1
ATOM 737 O O . LEU A 1 96 ? -13.347 -0.627 -0.588 1.00 92.00 96 LEU A O 1
ATOM 741 N N . ALA A 1 97 ? -11.235 -0.594 0.1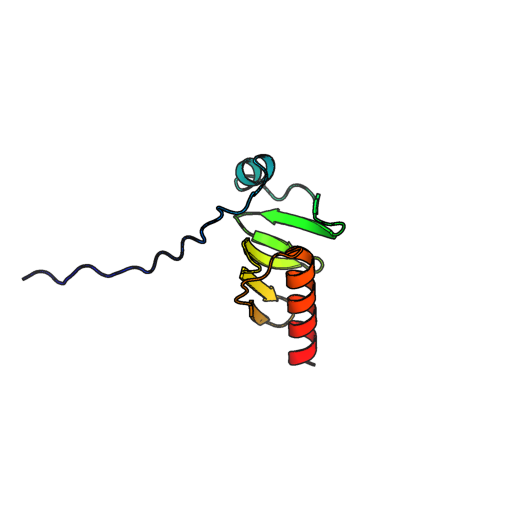90 1.00 89.44 97 ALA A N 1
ATOM 742 C CA . ALA A 1 97 ? -11.586 -0.828 1.587 1.00 89.44 97 ALA A CA 1
ATOM 743 C C . ALA A 1 97 ? -12.562 0.221 2.134 1.00 89.44 97 ALA A C 1
ATOM 745 O O . ALA A 1 97 ? -13.502 -0.136 2.838 1.00 89.44 97 ALA A O 1
ATOM 746 N N . GLN A 1 98 ? -12.376 1.495 1.772 1.00 88.25 98 GLN A N 1
ATOM 747 C CA . GLN A 1 98 ? -13.299 2.560 2.165 1.00 88.25 98 GLN A CA 1
ATOM 748 C C . GLN A 1 98 ? -14.710 2.332 1.601 1.00 88.25 98 GLN A C 1
ATOM 750 O O . GLN A 1 98 ? -15.685 2.418 2.334 1.00 88.25 98 GLN A O 1
ATOM 755 N N . ARG A 1 99 ? -14.818 1.950 0.323 1.00 87.69 99 ARG A N 1
ATOM 756 C CA . ARG A 1 99 ? -16.110 1.757 -0.363 1.00 87.69 99 ARG A CA 1
ATOM 757 C C . ARG A 1 99 ? -16.900 0.531 0.086 1.00 87.69 99 ARG A C 1
ATOM 759 O O . ARG A 1 99 ? -18.073 0.433 -0.240 1.00 87.69 99 ARG A O 1
ATOM 766 N N . VAL A 1 100 ? -16.253 -0.447 0.718 1.00 81.12 100 VAL A N 1
ATOM 767 C CA . VAL A 1 100 ? -16.915 -1.688 1.166 1.00 81.12 100 VAL A CA 1
ATOM 768 C C . VAL A 1 100 ? -17.631 -1.493 2.506 1.00 81.12 100 VAL A C 1
ATOM 770 O O . VAL A 1 100 ? -18.506 -2.286 2.846 1.00 81.12 100 VAL A O 1
ATOM 773 N N . VAL A 1 101 ? -17.249 -0.468 3.271 1.00 75.56 101 VAL A N 1
ATOM 774 C CA . VAL A 1 101 ? -17.799 -0.188 4.607 1.00 75.56 101 VAL A CA 1
ATOM 775 C C . VAL A 1 101 ? -18.817 0.962 4.595 1.00 75.56 101 VAL A C 1
ATOM 777 O O . VAL A 1 101 ? -19.602 1.068 5.537 1.00 75.56 101 VAL A O 1
ATOM 780 N N . ASP A 1 102 ? -18.826 1.776 3.535 1.00 60.16 102 ASP A N 1
ATOM 781 C CA . ASP A 1 102 ? -19.878 2.764 3.247 1.00 60.16 102 ASP A CA 1
ATOM 782 C C . ASP A 1 102 ? -21.183 2.084 2.774 1.00 60.16 102 ASP A C 1
ATOM 784 O O . ASP A 1 102 ? -22.272 2.533 3.206 1.00 60.16 102 ASP A O 1
#

Secondary structure (DSSP, 8-state):
-PPPP-----------S---HHHHHHTTSS-PPPEEETTEEEEEETTEEE-GGG-EEEEEGGGEEEEEETTTTEEEEE-----S-HHHHHHHHHHHHHHHH-

Sequence (102 aa):
MPPGPHRFWHWQLVLDGGVPQEFLTRSEAPSEPALTYDGVAVGYRNDWWQLPGGDLAAMGDHGQIMVVCRSTGTVVVRMGDDDGPNVALALRLQQLAQRVVD

Radius of gyration: 15.73 Å; chains: 1; bounding box: 39×53×34 Å

Foldseek 3Di:
DDDDDDPDPPPPPPQPPCDDVVQVVCQPDPWDAFDQQVNATWTHYVQWIQHPVGWTWHAHPQQFIWICAPVLRDIDTDDGNHGDRNNVVNVVSNVVSVVVRD

pLDDT: mean 72.63, std 20.19, range [32.5, 94.25]